Protein AF-A0A0F8ZLT3-F1 (afdb_monomer)

Radius of gyration: 21.19 Å; Cα contacts (8 Å, |Δi|>4): 167; chains: 1; bounding box: 50×31×65 Å

pLDDT: mean 83.85, std 11.43, range [49.56, 96.94]

Foldseek 3Di:
DDDPDPQWFFAACPDPPRDGDIDGQCPPVVQQDPVRDHQQAAGAWAWDPDADPVPRFTWTGHHHNVDDQGDNPGIDTDHPPDDDSRYDYDDDDDDPDPVVVVCVVVVVVVVVVVVVD

Secondary structure (DSSP, 8-state):
---S-TTEEEEEEEETTTEEEEEETT--TT---TTS----SSS-EEEEEEE-TTT-PEEEES--TT-S---TT--EEE-TT---TTEE---------HHHHHHHHHHHHHHHHHHT-

Structure (mmCIF, N/CA/C/O backbone):
data_AF-A0A0F8ZLT3-F1
#
_entry.id   AF-A0A0F8ZLT3-F1
#
loop_
_atom_site.group_PDB
_atom_site.id
_atom_site.type_symbol
_atom_site.label_atom_id
_atom_site.label_alt_id
_atom_site.label_comp_id
_atom_site.label_asym_id
_atom_site.label_entity_id
_atom_site.label_seq_id
_atom_site.pdbx_PDB_ins_code
_atom_site.Cartn_x
_atom_site.Cartn_y
_atom_site.Cartn_z
_atom_site.occupancy
_atom_site.B_iso_or_equiv
_atom_site.auth_seq_id
_atom_site.auth_comp_id
_atom_site.auth_asym_id
_atom_site.auth_atom_id
_atom_site.pdbx_PDB_model_num
ATOM 1 N N . LYS A 1 1 ? 1.912 7.774 -23.210 1.00 49.84 1 LYS A N 1
ATOM 2 C CA . LYS A 1 1 ? 0.678 8.626 -23.175 1.00 49.84 1 LYS A CA 1
ATOM 3 C C . LYS A 1 1 ? 0.033 8.570 -21.781 1.00 49.84 1 LYS A C 1
ATOM 5 O O . LYS A 1 1 ? -0.376 7.482 -21.410 1.00 49.84 1 LYS A O 1
ATOM 10 N N . PRO A 1 2 ? -0.078 9.669 -21.008 1.00 49.56 2 PRO A N 1
ATOM 11 C CA . PRO A 1 2 ? -0.836 9.667 -19.752 1.00 49.56 2 PRO A CA 1
ATOM 12 C C . PRO A 1 2 ? -2.320 9.446 -20.055 1.00 49.56 2 PRO A C 1
ATOM 14 O O . PRO A 1 2 ? -2.890 10.154 -20.890 1.00 49.56 2 PRO A O 1
ATOM 17 N N . THR A 1 3 ? -2.942 8.454 -19.430 1.00 57.12 3 THR A N 1
ATOM 18 C CA . THR A 1 3 ? -4.393 8.273 -19.478 1.00 57.12 3 THR A CA 1
ATOM 19 C C . THR A 1 3 ? -5.012 9.088 -18.350 1.00 57.12 3 THR A C 1
ATOM 21 O O . THR A 1 3 ? -4.522 9.071 -17.229 1.00 57.12 3 THR A O 1
ATOM 24 N N . SER A 1 4 ? -6.107 9.799 -18.623 1.00 62.38 4 SER A N 1
ATOM 25 C CA . SER A 1 4 ? -6.945 10.383 -17.563 1.00 62.38 4 SER A CA 1
ATOM 26 C C . SER A 1 4 ? -7.736 9.319 -16.792 1.00 62.38 4 SER A C 1
ATOM 28 O O . SER A 1 4 ? -8.475 9.650 -15.871 1.00 62.38 4 SER A O 1
ATOM 30 N N . ASP A 1 5 ? -7.636 8.060 -17.218 1.00 68.31 5 ASP A N 1
ATOM 31 C CA . ASP A 1 5 ? -8.253 6.915 -16.569 1.00 68.31 5 ASP A CA 1
ATOM 32 C C . ASP A 1 5 ? -7.369 6.463 -15.391 1.00 68.31 5 ASP A C 1
ATOM 34 O O . ASP A 1 5 ? -6.224 6.055 -15.627 1.00 68.31 5 ASP A O 1
ATOM 38 N N . PRO A 1 6 ? -7.871 6.551 -14.143 1.00 67.69 6 PRO A N 1
ATOM 39 C CA . PRO A 1 6 ? -7.118 6.202 -12.941 1.00 67.69 6 PRO A CA 1
ATOM 40 C C . PRO A 1 6 ? -6.871 4.695 -12.797 1.00 67.69 6 PRO A C 1
ATOM 42 O O . PRO A 1 6 ? -6.135 4.290 -11.903 1.00 67.69 6 PRO A O 1
ATOM 45 N N . ASN A 1 7 ? -7.469 3.860 -13.652 1.00 77.12 7 ASN A N 1
ATOM 46 C CA . ASN A 1 7 ? -7.314 2.408 -13.585 1.00 77.12 7 ASN A CA 1
ATOM 47 C C . ASN A 1 7 ? -6.069 1.896 -14.312 1.00 77.12 7 ASN A C 1
ATOM 49 O O . ASN A 1 7 ? -5.916 0.687 -14.437 1.00 77.12 7 ASN A O 1
ATOM 53 N N . TYR A 1 8 ? -5.193 2.771 -14.810 1.00 77.50 8 TYR A N 1
ATOM 54 C CA . TYR A 1 8 ? -3.969 2.359 -15.490 1.00 77.50 8 TYR A CA 1
ATOM 55 C C . TYR A 1 8 ? -2.721 2.703 -14.684 1.00 77.50 8 TYR A C 1
ATOM 57 O O . TYR A 1 8 ? -2.583 3.812 -14.170 1.00 77.50 8 TYR A O 1
ATOM 65 N N . VAL A 1 9 ? -1.778 1.763 -14.643 1.00 76.69 9 VAL A N 1
ATOM 66 C CA . VAL A 1 9 ? -0.451 1.940 -14.041 1.00 76.69 9 VAL A CA 1
ATOM 67 C C . VAL A 1 9 ? 0.622 1.521 -15.045 1.00 76.69 9 VAL A C 1
ATOM 69 O O . VAL A 1 9 ? 0.385 0.703 -15.933 1.00 76.69 9 VAL A O 1
ATOM 72 N N . CYS A 1 10 ? 1.805 2.118 -14.936 1.00 77.94 10 CYS A N 1
ATOM 73 C CA . CYS A 1 10 ? 2.962 1.757 -15.748 1.00 77.94 10 CYS A CA 1
ATOM 74 C C . CYS A 1 10 ? 3.506 0.380 -15.331 1.00 77.94 10 CYS A C 1
ATOM 76 O O . CYS A 1 10 ? 3.695 0.142 -14.144 1.00 77.94 10 CYS A O 1
ATOM 78 N N . ALA A 1 11 ? 3.791 -0.505 -16.287 1.00 74.38 11 ALA A N 1
ATOM 79 C CA . ALA A 1 11 ? 4.174 -1.892 -15.997 1.00 74.38 11 ALA A CA 1
ATOM 80 C C . ALA A 1 11 ? 5.372 -2.426 -16.792 1.00 74.38 11 ALA A C 1
ATOM 82 O O . ALA A 1 11 ? 5.843 -3.530 -16.522 1.00 74.38 11 ALA A O 1
ATOM 83 N N . ASN A 1 12 ? 5.907 -1.667 -17.755 1.00 69.06 12 ASN A N 1
ATOM 84 C CA . ASN A 1 12 ? 7.117 -2.075 -18.467 1.00 69.06 12 ASN A CA 1
ATOM 85 C C . ASN A 1 12 ? 7.886 -0.886 -19.058 1.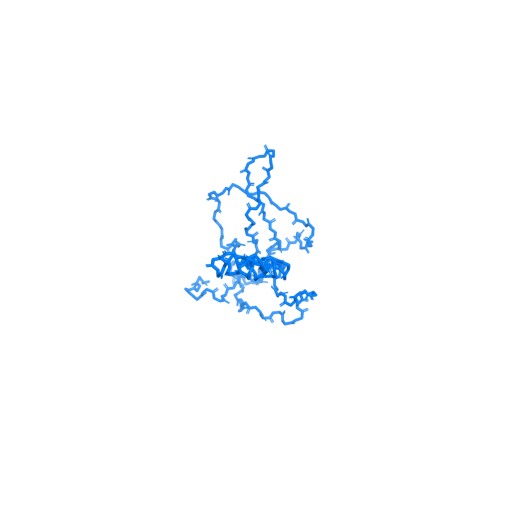00 69.06 12 ASN A C 1
ATOM 87 O O . ASN A 1 12 ? 7.295 0.097 -19.499 1.00 69.06 12 ASN A O 1
ATOM 91 N N . ARG A 1 13 ? 9.218 -1.000 -19.116 1.00 62.72 13 ARG A N 1
ATOM 92 C CA . ARG A 1 13 ? 10.147 -0.058 -19.769 1.00 62.72 13 ARG A CA 1
ATOM 93 C C . ARG A 1 13 ? 10.380 -0.393 -21.259 1.00 62.72 13 ARG A C 1
ATOM 95 O O . ARG A 1 13 ? 11.367 0.045 -21.843 1.00 62.72 13 ARG A O 1
ATOM 102 N N . SER A 1 14 ? 9.530 -1.214 -21.873 1.00 57.19 14 SER A N 1
ATOM 103 C CA . SER A 1 14 ? 9.826 -1.915 -23.131 1.00 57.19 14 SER A CA 1
ATOM 104 C C . SER A 1 14 ? 9.585 -1.129 -24.426 1.00 57.19 14 SER A C 1
ATOM 106 O O . SER A 1 14 ? 10.115 -1.547 -25.456 1.00 57.19 14 SER A O 1
ATOM 108 N N . ALA A 1 15 ? 8.867 0.002 -24.436 1.00 54.19 15 ALA A N 1
ATOM 109 C CA . ALA A 1 15 ? 8.645 0.749 -25.678 1.00 54.19 15 ALA A CA 1
ATOM 110 C C . ALA A 1 15 ? 9.603 1.943 -25.821 1.00 54.19 15 ALA A C 1
ATOM 112 O O . ALA A 1 15 ? 9.544 2.939 -25.097 1.00 54.19 15 ALA A O 1
ATOM 113 N N . TRP A 1 16 ? 10.499 1.847 -26.803 1.00 50.22 16 TRP A N 1
ATOM 114 C CA . TRP A 1 16 ? 11.246 2.993 -27.313 1.00 50.22 16 TRP A CA 1
ATOM 115 C C . TRP A 1 16 ? 10.297 4.033 -27.951 1.00 50.22 16 TRP A C 1
ATOM 117 O O . TRP A 1 16 ? 9.378 3.633 -28.663 1.00 50.22 16 TRP A O 1
ATOM 127 N N . PRO A 1 17 ? 10.546 5.349 -27.799 1.00 56.81 17 PRO A N 1
ATOM 128 C CA . PRO A 1 17 ? 11.459 5.975 -26.862 1.00 56.81 17 PRO A CA 1
ATOM 129 C C . PRO A 1 17 ? 10.659 6.381 -25.611 1.00 56.81 17 PRO A C 1
ATOM 131 O O . PRO A 1 17 ? 10.059 7.452 -25.572 1.00 56.81 17 PRO A O 1
ATOM 134 N N . TRP A 1 18 ? 10.704 5.543 -24.573 1.00 61.72 18 TRP A N 1
ATOM 135 C CA . TRP A 1 18 ? 10.321 5.872 -23.189 1.00 61.72 18 TRP A CA 1
ATOM 136 C C . TRP A 1 18 ? 8.829 5.919 -22.851 1.00 61.72 18 TRP A C 1
ATOM 138 O O . TRP A 1 18 ? 8.495 6.436 -21.785 1.00 61.72 18 TRP A O 1
ATOM 148 N N . ASP A 1 19 ? 7.943 5.365 -23.678 1.00 62.16 19 ASP A N 1
ATOM 149 C CA . ASP A 1 19 ? 6.541 5.229 -23.274 1.00 62.16 19 ASP A CA 1
ATOM 150 C C . ASP A 1 19 ? 6.389 3.954 -22.425 1.00 62.16 19 ASP A C 1
ATOM 152 O O . ASP A 1 19 ? 6.553 2.851 -22.950 1.00 62.16 19 ASP A O 1
ATOM 156 N N . PRO A 1 20 ? 6.124 4.058 -21.109 1.00 67.25 20 PRO A N 1
ATOM 157 C CA . PRO A 1 20 ? 5.835 2.875 -20.322 1.00 67.25 20 PRO A CA 1
ATOM 158 C C . PRO A 1 20 ? 4.556 2.212 -20.831 1.00 67.25 20 PRO A C 1
ATOM 160 O O . PRO A 1 20 ? 3.577 2.891 -21.155 1.00 67.25 20 PRO A O 1
ATOM 163 N N . GLU A 1 21 ? 4.559 0.883 -20.881 1.00 77.12 21 GLU A N 1
ATOM 164 C CA . GLU A 1 21 ? 3.337 0.129 -21.143 1.00 77.12 21 GLU A CA 1
ATOM 165 C C . GLU A 1 21 ? 2.366 0.358 -19.983 1.00 77.12 21 GLU A C 1
ATOM 167 O O . GLU A 1 21 ? 2.739 0.198 -18.818 1.00 77.12 21 GLU A O 1
ATOM 172 N N . LEU A 1 22 ? 1.142 0.779 -20.301 1.00 79.69 22 LEU A N 1
ATOM 173 C CA . LEU A 1 22 ? 0.079 0.956 -19.321 1.00 79.69 22 LEU A CA 1
ATOM 174 C C . LEU A 1 22 ? -0.754 -0.317 -19.249 1.00 79.69 22 LEU A C 1
ATOM 176 O O . LEU A 1 22 ? -1.267 -0.784 -20.265 1.00 79.69 22 LEU A O 1
ATOM 180 N N . VAL A 1 23 ? -0.940 -0.827 -18.039 1.00 83.50 23 VAL A N 1
ATOM 181 C CA . VAL A 1 23 ? -1.803 -1.979 -17.759 1.00 83.50 23 VAL A CA 1
ATOM 182 C C . VAL A 1 23 ? -2.929 -1.561 -16.835 1.00 83.50 23 VAL A C 1
ATOM 184 O O . VAL A 1 23 ? -2.779 -0.622 -16.055 1.00 83.50 23 VAL A O 1
ATOM 187 N N . ASN A 1 24 ? -4.053 -2.268 -16.912 1.00 86.88 24 ASN A N 1
ATOM 188 C CA . ASN A 1 24 ? -5.148 -2.061 -15.977 1.00 86.88 24 ASN A CA 1
ATOM 189 C C . ASN A 1 24 ? -4.739 -2.554 -14.577 1.00 86.88 24 ASN A C 1
ATOM 191 O O . ASN A 1 24 ? -4.058 -3.579 -14.462 1.00 86.88 24 ASN A O 1
ATOM 195 N N . VAL A 1 25 ? -5.167 -1.871 -13.521 1.00 83.62 25 VAL A N 1
ATOM 196 C CA . VAL A 1 25 ? -5.049 -2.373 -12.147 1.00 83.62 25 VAL A CA 1
ATOM 197 C C . VAL A 1 25 ? -5.726 -3.747 -12.059 1.00 83.62 25 VAL A C 1
ATOM 199 O O . VAL A 1 25 ? -6.839 -3.948 -12.541 1.00 83.62 25 VAL A O 1
ATOM 202 N N . GLY A 1 26 ? -5.042 -4.723 -11.470 1.00 83.69 26 GLY A N 1
ATOM 203 C CA . GLY A 1 26 ? -5.491 -6.111 -11.376 1.00 83.69 26 GLY A CA 1
ATOM 204 C C . GLY A 1 26 ? -5.198 -6.966 -12.612 1.00 83.69 26 GLY A C 1
ATOM 205 O O . GLY A 1 26 ? -5.635 -8.117 -12.661 1.00 83.69 26 GLY A O 1
ATOM 206 N N . SER A 1 27 ? -4.450 -6.459 -13.603 1.00 86.88 27 SER A N 1
ATOM 207 C CA . SER A 1 27 ? -4.070 -7.250 -14.791 1.00 86.88 27 SER A CA 1
ATOM 208 C C . SER A 1 27 ? -3.252 -8.495 -14.431 1.00 86.88 27 SER A C 1
ATOM 210 O O . SER A 1 27 ? -3.341 -9.518 -15.114 1.00 86.88 27 SER A O 1
ATOM 212 N N . TYR A 1 28 ? -2.493 -8.453 -13.333 1.00 86.19 28 TYR A N 1
ATOM 213 C CA . TYR A 1 28 ? -1.724 -9.591 -12.837 1.00 86.19 28 TYR A CA 1
ATOM 214 C C . TYR A 1 28 ? -2.556 -10.428 -11.867 1.00 86.19 28 TYR A C 1
ATOM 216 O O . TYR A 1 28 ? -2.317 -10.456 -10.669 1.00 86.19 28 TYR A O 1
ATOM 224 N N . THR A 1 29 ? -3.529 -11.173 -12.381 1.00 88.31 29 THR A N 1
ATOM 225 C CA . THR A 1 29 ? -4.439 -11.998 -11.557 1.00 88.31 29 THR A CA 1
ATOM 226 C C . THR A 1 29 ? -3.741 -13.081 -10.716 1.00 88.31 29 THR A C 1
ATOM 228 O O . THR A 1 29 ? -4.308 -13.564 -9.740 1.00 88.31 29 THR A O 1
ATOM 231 N N . GLY A 1 30 ? -2.498 -13.445 -11.047 1.00 87.75 30 GLY A N 1
ATOM 232 C CA . GLY A 1 30 ? -1.654 -14.333 -10.237 1.00 87.75 30 GLY A CA 1
ATOM 233 C C . GLY A 1 30 ? -0.883 -13.643 -9.102 1.00 87.75 30 GLY A C 1
ATOM 234 O O . GLY A 1 30 ? -0.177 -14.328 -8.370 1.00 87.75 30 GLY A O 1
ATOM 235 N N . SER A 1 31 ? -0.984 -12.315 -8.954 1.00 87.44 31 SER A N 1
ATOM 236 C CA . SER A 1 31 ? -0.229 -11.516 -7.971 1.00 87.44 31 SER A CA 1
ATOM 237 C C . SER A 1 31 ? -0.936 -11.356 -6.620 1.00 87.44 31 SER A C 1
ATOM 239 O O . SER A 1 31 ? -0.457 -10.611 -5.764 1.00 87.44 31 SER A O 1
ATOM 241 N N . ALA A 1 32 ? -2.070 -12.035 -6.416 1.00 90.25 32 ALA 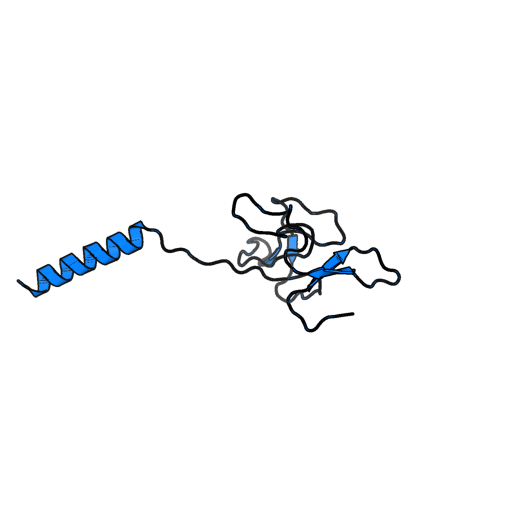A N 1
ATOM 242 C CA . ALA A 1 32 ? -2.838 -11.940 -5.181 1.00 90.25 32 ALA A CA 1
ATOM 243 C C . ALA A 1 32 ? -1.991 -12.335 -3.963 1.00 90.25 32 ALA A C 1
ATOM 245 O O . ALA A 1 32 ? -1.452 -13.441 -3.885 1.00 90.25 32 ALA A O 1
ATOM 246 N N . SER A 1 33 ? -1.931 -11.450 -2.973 1.00 87.81 33 SER A N 1
ATOM 247 C CA . SER A 1 33 ? -1.396 -11.779 -1.657 1.00 87.81 33 SER A CA 1
ATOM 248 C C . SER A 1 33 ? -2.318 -12.776 -0.932 1.00 87.81 33 SER A C 1
ATOM 250 O O . SER A 1 33 ? -3.490 -12.923 -1.300 1.00 87.81 33 SER A O 1
ATOM 252 N N . PRO A 1 34 ? -1.864 -13.402 0.169 1.00 91.75 34 PRO A N 1
ATOM 253 C CA . PRO A 1 34 ? -2.730 -14.205 1.039 1.00 91.75 34 PRO A CA 1
ATOM 254 C C . PRO A 1 34 ? -3.971 -13.460 1.566 1.00 91.75 34 PRO A C 1
ATOM 256 O O . PRO A 1 34 ? -4.920 -14.097 2.016 1.00 91.75 34 PRO A O 1
ATOM 259 N N . TYR A 1 35 ? -3.974 -12.124 1.503 1.00 89.62 35 TYR A N 1
ATOM 260 C CA . TYR A 1 35 ? -5.081 -11.261 1.914 1.00 89.62 35 TYR A CA 1
ATOM 261 C C . TYR A 1 35 ? -5.949 -10.781 0.737 1.00 89.62 35 TYR A C 1
ATOM 263 O O . TYR A 1 35 ? -6.821 -9.937 0.922 1.00 89.62 35 TYR A O 1
ATOM 271 N N . GLY A 1 36 ? -5.724 -11.300 -0.476 1.00 89.31 36 GLY A N 1
ATOM 272 C CA . GLY A 1 36 ? -6.530 -10.993 -1.662 1.00 89.31 36 GLY A CA 1
ATOM 273 C C . GLY A 1 36 ? -6.224 -9.643 -2.316 1.00 89.31 36 GLY A C 1
ATOM 274 O O . GLY A 1 36 ? -7.001 -9.169 -3.140 1.00 89.31 36 GLY A O 1
ATOM 275 N N . THR A 1 37 ? -5.109 -9.008 -1.959 1.00 89.19 37 THR A N 1
ATOM 276 C CA . THR A 1 37 ? -4.654 -7.757 -2.579 1.00 89.19 37 THR A CA 1
ATOM 277 C C . THR A 1 37 ? -3.731 -8.041 -3.759 1.00 89.19 37 THR A C 1
ATOM 279 O O . THR A 1 37 ? -2.814 -8.849 -3.649 1.00 89.19 37 THR A O 1
ATOM 282 N N . PHE A 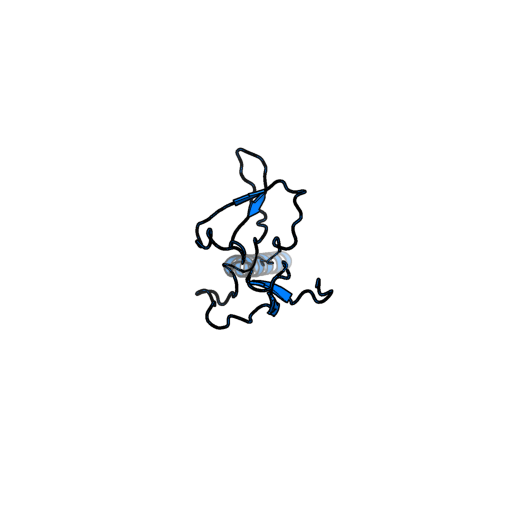1 38 ? -3.955 -7.353 -4.875 1.00 89.12 38 PHE A N 1
ATOM 283 C CA . PHE A 1 38 ? -3.174 -7.497 -6.107 1.00 89.12 38 PHE A CA 1
ATOM 284 C C . PHE A 1 38 ? -2.164 -6.370 -6.251 1.00 89.12 38 PHE A C 1
ATOM 286 O O . PHE A 1 38 ? -2.342 -5.303 -5.657 1.00 89.12 38 PHE A O 1
ATOM 293 N N . ASP A 1 39 ? -1.150 -6.602 -7.079 1.00 87.25 39 ASP A N 1
ATOM 294 C CA . ASP A 1 39 ? -0.235 -5.572 -7.576 1.00 87.25 39 ASP A CA 1
ATOM 295 C C . ASP A 1 39 ? 0.489 -4.810 -6.464 1.00 87.25 39 ASP A C 1
ATOM 297 O O . ASP A 1 39 ? 0.767 -3.622 -6.572 1.00 87.25 39 ASP A O 1
ATOM 301 N N . GLN A 1 40 ? 0.782 -5.498 -5.359 1.00 88.75 40 GLN A N 1
ATOM 302 C CA . GLN A 1 40 ? 1.532 -4.912 -4.245 1.00 88.75 40 GLN A CA 1
ATOM 303 C C . GLN A 1 40 ? 3.012 -4.698 -4.580 1.00 88.75 40 GLN A C 1
ATOM 305 O O . GLN A 1 40 ? 3.751 -4.190 -3.739 1.00 88.75 40 GLN A O 1
ATOM 310 N N . ASN A 1 41 ? 3.454 -5.153 -5.756 1.00 87.81 41 ASN A N 1
ATOM 311 C CA . ASN A 1 41 ? 4.854 -5.235 -6.108 1.00 87.81 41 ASN A CA 1
ATOM 312 C C . ASN A 1 41 ? 5.099 -5.015 -7.611 1.00 87.81 41 ASN A C 1
ATOM 314 O O . ASN A 1 41 ? 4.439 -5.653 -8.431 1.00 87.81 41 ASN A O 1
ATOM 318 N N . GLY A 1 42 ? 6.059 -4.161 -7.965 1.00 83.25 42 GLY A N 1
ATOM 319 C CA . GLY A 1 42 ? 6.612 -4.021 -9.315 1.00 83.25 42 GLY A CA 1
ATOM 320 C C . GLY A 1 42 ? 5.826 -3.156 -10.309 1.00 83.25 42 GLY A C 1
ATOM 321 O O . GLY A 1 42 ? 6.227 -3.083 -11.466 1.00 83.25 42 GLY A O 1
ATOM 322 N N . LEU A 1 43 ? 4.735 -2.486 -9.915 1.00 83.38 43 LEU A N 1
ATOM 323 C CA . LEU A 1 43 ? 4.030 -1.531 -10.796 1.00 83.38 43 LEU A CA 1
ATOM 324 C C . LEU A 1 43 ? 4.387 -0.081 -10.471 1.00 83.38 43 LEU A C 1
ATOM 326 O O . LEU A 1 43 ? 4.806 0.684 -11.342 1.00 83.38 43 LEU A O 1
ATOM 330 N N . GLY A 1 44 ? 4.279 0.291 -9.201 1.00 87.38 44 GLY A N 1
ATOM 331 C CA . GLY A 1 44 ? 4.582 1.631 -8.733 1.00 87.38 44 GLY A CA 1
ATOM 332 C C . GLY A 1 44 ? 4.730 1.685 -7.220 1.00 87.38 44 GLY A C 1
ATOM 333 O O . GLY A 1 44 ? 4.167 0.876 -6.484 1.00 87.38 44 GLY A O 1
ATOM 334 N N . TRP A 1 45 ? 5.476 2.685 -6.771 1.00 89.62 45 TRP A N 1
ATOM 335 C CA . TRP A 1 45 ? 5.677 2.968 -5.363 1.00 89.62 45 TRP A CA 1
ATOM 336 C C . TRP A 1 45 ? 4.375 3.419 -4.717 1.00 89.62 45 TRP A C 1
ATOM 338 O O . TRP A 1 45 ? 3.774 4.409 -5.126 1.00 89.62 45 TRP A O 1
ATOM 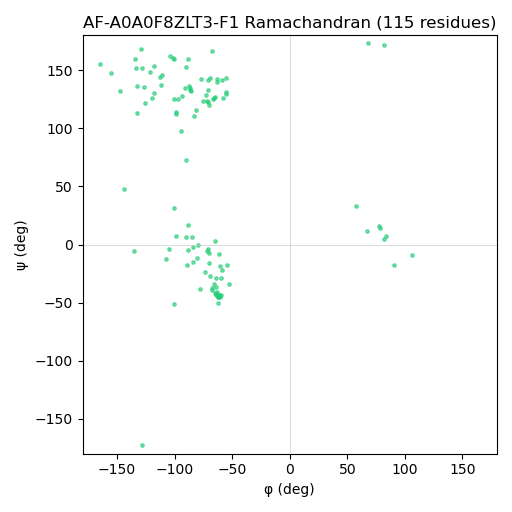348 N N . GLU A 1 46 ? 3.969 2.739 -3.656 1.00 91.06 46 GLU A N 1
ATOM 349 C CA . GLU A 1 46 ? 2.796 3.095 -2.871 1.00 91.06 46 GLU A CA 1
ATOM 350 C C . GLU A 1 46 ? 3.211 3.903 -1.645 1.00 91.06 46 GLU A C 1
ATOM 352 O O . GLU A 1 46 ? 4.051 3.475 -0.842 1.00 91.06 46 GLU A O 1
ATOM 357 N N . ARG A 1 47 ? 2.606 5.085 -1.502 1.00 91.69 47 ARG A N 1
ATOM 358 C CA . ARG A 1 47 ? 2.829 5.968 -0.358 1.00 91.69 47 ARG A CA 1
ATOM 359 C C . ARG A 1 47 ? 2.169 5.393 0.893 1.00 91.69 47 ARG A C 1
ATOM 361 O O . ARG A 1 47 ? 0.960 5.177 0.919 1.00 91.69 47 ARG A O 1
ATOM 368 N N . SER A 1 48 ? 2.963 5.194 1.942 1.00 90.88 48 SER A N 1
ATOM 369 C CA . SER A 1 48 ? 2.470 4.845 3.273 1.00 90.88 48 SER A CA 1
ATOM 370 C C . SER A 1 48 ? 2.201 6.103 4.103 1.00 90.88 48 SER A C 1
ATOM 372 O O . SER A 1 48 ? 2.855 7.131 3.925 1.00 90.88 48 SER A O 1
ATOM 374 N N . GLU A 1 49 ? 1.275 6.008 5.058 1.00 90.19 49 GLU A N 1
ATOM 375 C CA . GLU A 1 49 ? 1.097 7.028 6.102 1.00 90.19 49 GLU A CA 1
ATOM 376 C C . GLU A 1 49 ? 2.257 7.037 7.112 1.00 90.19 49 GLU A C 1
ATOM 378 O O . GLU A 1 49 ? 2.443 8.003 7.850 1.00 90.19 49 GLU A O 1
ATOM 383 N N . ALA A 1 50 ? 3.066 5.974 7.139 1.00 90.56 50 ALA A N 1
ATOM 384 C CA . ALA A 1 50 ? 4.232 5.898 7.997 1.00 90.56 50 ALA A CA 1
ATOM 385 C C . ALA A 1 50 ? 5.350 6.838 7.511 1.00 90.56 50 ALA A C 1
ATOM 387 O O . ALA A 1 50 ? 5.648 6.944 6.316 1.00 90.56 50 ALA A O 1
ATOM 388 N N . VAL A 1 51 ? 6.029 7.462 8.472 1.00 93.94 51 VAL A N 1
ATOM 389 C CA . VAL A 1 51 ? 7.189 8.325 8.234 1.00 93.94 51 VAL A CA 1
ATOM 390 C C . VAL A 1 51 ? 8.456 7.698 8.801 1.00 93.94 51 VAL A C 1
ATOM 392 O O . VAL A 1 51 ? 8.441 7.036 9.840 1.00 93.94 51 VAL A O 1
ATOM 395 N N . ASP A 1 52 ? 9.570 7.903 8.110 1.00 94.25 52 ASP A N 1
ATOM 396 C CA . ASP A 1 52 ? 10.886 7.586 8.639 1.00 94.25 52 ASP A CA 1
ATOM 397 C C . ASP A 1 52 ? 11.239 8.572 9.759 1.00 94.25 52 ASP A C 1
ATOM 399 O O . ASP A 1 52 ? 11.295 9.780 9.541 1.00 94.25 52 ASP A O 1
ATOM 403 N N . LEU A 1 53 ? 11.480 8.061 10.967 1.00 92.38 53 LEU A N 1
ATOM 404 C CA . LEU A 1 53 ? 11.670 8.899 12.156 1.00 92.38 53 LEU A CA 1
ATOM 405 C C . LEU A 1 53 ? 12.976 9.702 12.126 1.00 92.38 53 LEU A C 1
ATOM 407 O O . LEU A 1 53 ? 13.052 10.755 12.753 1.00 92.38 53 LEU A O 1
ATOM 411 N N . ALA A 1 54 ? 13.999 9.217 11.418 1.00 93.31 54 ALA A N 1
ATOM 412 C CA . ALA A 1 54 ? 15.290 9.893 11.341 1.00 93.31 54 ALA A CA 1
ATOM 413 C C . ALA A 1 54 ? 15.259 11.084 10.374 1.00 93.31 54 ALA A C 1
ATOM 415 O O . ALA A 1 54 ? 15.871 12.116 10.640 1.00 93.31 54 ALA A O 1
ATOM 416 N N . SER A 1 55 ? 14.554 10.944 9.249 1.00 93.38 55 SER A N 1
ATOM 417 C CA . SER A 1 55 ? 14.520 11.955 8.187 1.00 93.38 55 SER A CA 1
ATOM 418 C C . SER A 1 55 ? 13.207 12.735 8.081 1.00 93.38 55 SER A C 1
ATOM 420 O O . SER A 1 55 ? 13.164 13.736 7.367 1.00 93.38 55 SER A O 1
ATOM 422 N N . GLY A 1 56 ? 12.135 12.293 8.746 1.00 91.88 56 GLY A N 1
ATOM 423 C CA . GLY A 1 56 ? 10.787 12.867 8.634 1.00 91.88 56 GLY A CA 1
ATOM 424 C C . GLY A 1 56 ? 10.133 12.662 7.261 1.00 91.88 56 GLY A C 1
ATOM 425 O O . GLY A 1 56 ? 9.129 13.299 6.946 1.00 91.88 56 GLY A O 1
ATOM 426 N N . LYS A 1 57 ? 10.720 11.814 6.415 1.00 95.06 57 LYS A N 1
ATOM 427 C CA . LYS A 1 57 ? 10.273 11.552 5.044 1.00 95.06 57 LYS A CA 1
ATOM 428 C C . LYS A 1 57 ? 9.245 10.425 5.003 1.00 95.06 57 LYS A C 1
ATOM 430 O O . LYS A 1 57 ? 9.171 9.605 5.914 1.00 95.06 57 LYS A O 1
ATOM 435 N N . GLN A 1 58 ? 8.462 10.369 3.932 1.00 94.31 58 GLN A N 1
ATOM 436 C CA . GLN A 1 58 ? 7.452 9.327 3.757 1.00 94.31 58 GLN A CA 1
ATOM 437 C C . GLN A 1 58 ? 8.089 8.009 3.339 1.00 94.31 58 GLN A C 1
ATOM 439 O O . GLN A 1 58 ? 9.028 7.984 2.539 1.00 94.31 58 GLN A O 1
ATOM 444 N N . ILE A 1 59 ? 7.544 6.917 3.868 1.00 94.12 59 ILE A N 1
ATOM 445 C CA . ILE A 1 59 ? 7.949 5.565 3.499 1.00 94.12 59 ILE A CA 1
ATOM 446 C C . ILE A 1 59 ? 7.169 5.131 2.257 1.00 94.12 59 ILE A C 1
ATOM 448 O O . ILE A 1 59 ? 5.943 5.239 2.209 1.00 94.12 59 ILE A O 1
ATOM 452 N N . MET A 1 60 ? 7.893 4.592 1.280 1.00 92.44 60 MET A N 1
ATOM 453 C CA . MET A 1 60 ? 7.352 4.029 0.046 1.00 92.44 60 MET A CA 1
ATOM 454 C C . MET A 1 60 ? 7.538 2.513 0.023 1.00 92.44 60 MET A C 1
ATOM 456 O O . MET A 1 60 ? 8.525 1.988 0.551 1.00 92.44 60 MET A O 1
ATOM 460 N N . ARG A 1 61 ? 6.578 1.804 -0.577 1.00 92.62 61 ARG A N 1
ATOM 461 C CA . ARG A 1 61 ? 6.554 0.334 -0.657 1.00 92.62 61 ARG A CA 1
ATOM 462 C C . ARG A 1 61 ? 6.200 -0.138 -2.063 1.00 92.62 61 ARG A C 1
ATOM 464 O O . ARG A 1 61 ? 5.616 0.617 -2.828 1.00 92.62 61 ARG A O 1
ATOM 471 N N . GLY A 1 62 ? 6.540 -1.385 -2.369 1.00 89.94 62 GLY A N 1
ATOM 472 C CA . GLY A 1 62 ? 6.071 -2.087 -3.564 1.00 89.94 62 GLY A CA 1
ATOM 473 C C . GLY A 1 62 ? 6.948 -1.958 -4.807 1.00 89.94 62 GLY A C 1
ATOM 474 O O . GLY A 1 62 ? 6.830 -2.796 -5.684 1.00 89.94 62 GLY A O 1
ATOM 475 N N . GLY A 1 63 ? 7.862 -0.993 -4.904 1.00 89.31 63 GLY A N 1
ATOM 476 C CA . GLY A 1 63 ? 8.715 -0.902 -6.094 1.00 89.31 63 GLY A CA 1
ATOM 477 C C . GLY A 1 63 ? 7.949 -0.508 -7.360 1.00 89.31 63 GLY A C 1
ATOM 478 O O . GLY A 1 63 ? 6.728 -0.382 -7.369 1.00 89.31 63 GLY A O 1
ATOM 479 N N . ASP A 1 64 ? 8.673 -0.277 -8.448 1.00 85.75 64 ASP A N 1
ATOM 480 C CA . ASP A 1 64 ? 8.095 0.165 -9.716 1.00 85.75 64 ASP A CA 1
ATOM 481 C C . ASP A 1 64 ? 8.551 -0.704 -10.894 1.00 85.75 64 ASP A C 1
ATOM 483 O O . ASP A 1 64 ? 9.495 -1.487 -10.795 1.00 85.75 64 ASP A O 1
ATOM 487 N N . TYR A 1 65 ? 7.895 -0.532 -12.041 1.00 81.25 65 TYR A N 1
ATOM 488 C CA . TYR A 1 65 ? 8.125 -1.320 -13.258 1.00 81.25 65 TYR A CA 1
ATOM 489 C C . TYR A 1 65 ? 9.535 -1.228 -13.867 1.00 81.25 65 TYR A C 1
ATOM 491 O O . TYR A 1 65 ? 9.842 -1.920 -14.843 1.00 81.25 65 TYR A O 1
ATOM 499 N N . ARG A 1 66 ? 10.398 -0.338 -13.368 1.00 80.56 66 ARG A N 1
ATOM 500 C CA . ARG A 1 66 ? 11.804 -0.226 -13.789 1.00 80.56 66 ARG A CA 1
ATOM 501 C C . ARG A 1 66 ? 12.675 -1.284 -13.105 1.00 80.56 66 ARG A C 1
ATOM 503 O O . ARG A 1 66 ? 13.799 -1.494 -13.563 1.00 80.56 66 ARG A O 1
ATOM 510 N N . GLY A 1 67 ? 12.129 -1.968 -12.096 1.00 73.56 67 GLY A N 1
ATOM 511 C CA . GLY A 1 67 ? 12.685 -3.137 -11.427 1.00 73.56 67 GLY A CA 1
ATOM 512 C C . GLY A 1 67 ? 13.730 -2.826 -10.359 1.00 73.56 67 GLY A C 1
ATOM 513 O O . GLY A 1 67 ? 14.227 -1.707 -10.226 1.00 73.56 67 GLY A O 1
ATOM 514 N N . GLY A 1 68 ? 14.103 -3.877 -9.625 1.00 65.94 68 GLY A N 1
ATOM 515 C CA . GLY A 1 68 ? 15.286 -3.908 -8.762 1.00 65.94 68 GLY A CA 1
ATOM 516 C C . GLY A 1 68 ? 15.008 -3.825 -7.264 1.00 65.94 68 GLY A C 1
ATOM 517 O O . GLY A 1 68 ? 15.942 -4.040 -6.497 1.00 65.94 68 GLY A O 1
ATOM 518 N N . LEU A 1 69 ? 13.770 -3.555 -6.836 1.00 67.62 69 LEU A N 1
ATOM 519 C CA . LEU A 1 69 ? 13.419 -3.329 -5.427 1.00 67.62 69 LEU A CA 1
ATOM 520 C C . LEU A 1 69 ? 12.032 -3.897 -5.088 1.00 67.62 69 LEU A C 1
ATOM 522 O O . LEU A 1 69 ? 11.206 -3.249 -4.449 1.00 67.62 69 LEU A O 1
ATOM 526 N N . ASP A 1 70 ? 11.812 -5.143 -5.501 1.00 69.38 70 ASP A N 1
ATOM 527 C CA . ASP A 1 70 ? 10.495 -5.785 -5.503 1.00 69.38 70 ASP A CA 1
ATOM 528 C C . ASP A 1 70 ? 10.320 -6.722 -4.286 1.00 69.38 70 ASP A C 1
ATOM 530 O O . ASP A 1 70 ? 9.718 -7.791 -4.351 1.00 69.38 70 ASP A O 1
ATOM 534 N N . GLY A 1 71 ? 10.950 -6.390 -3.159 1.00 80.75 71 GLY A N 1
ATOM 535 C CA . GLY A 1 71 ? 10.811 -7.148 -1.917 1.00 80.75 71 GLY A CA 1
ATOM 536 C C . GLY A 1 71 ? 9.609 -6.651 -1.125 1.00 80.75 71 GLY A C 1
ATOM 537 O O . GLY A 1 71 ? 9.464 -5.445 -0.909 1.00 80.75 71 GLY A O 1
ATOM 538 N N . ALA A 1 72 ? 8.788 -7.561 -0.595 1.00 85.12 72 ALA A N 1
ATOM 539 C CA . ALA A 1 72 ? 7.699 -7.182 0.306 1.00 85.12 72 ALA A CA 1
ATOM 540 C C . ALA A 1 72 ? 8.219 -6.444 1.550 1.00 85.12 72 ALA A C 1
ATOM 542 O O . ALA A 1 72 ? 7.478 -5.695 2.168 1.00 85.12 72 ALA A O 1
ATOM 543 N N . GLU A 1 73 ? 9.486 -6.597 1.914 1.00 88.50 73 GLU A N 1
ATOM 544 C CA . GLU A 1 73 ? 10.198 -5.944 3.011 1.00 88.50 73 GLU A CA 1
ATOM 545 C C . GLU A 1 73 ? 10.864 -4.615 2.626 1.00 88.50 73 GLU A C 1
ATOM 547 O O . GLU A 1 73 ? 11.187 -3.814 3.506 1.00 88.50 73 GLU A O 1
ATOM 552 N N . TYR A 1 74 ? 11.060 -4.357 1.330 1.00 91.00 74 TYR A N 1
ATOM 553 C CA . TYR A 1 74 ? 11.871 -3.238 0.872 1.00 91.00 74 TYR A CA 1
ATOM 554 C C . TYR A 1 74 ? 11.180 -1.885 1.078 1.00 91.00 74 TYR A C 1
ATOM 556 O O . TYR A 1 74 ? 10.041 -1.662 0.661 1.00 91.00 74 TYR A O 1
ATOM 564 N N . ARG A 1 75 ? 11.885 -0.944 1.702 1.00 91.75 75 ARG A N 1
ATOM 565 C CA . ARG A 1 75 ? 11.383 0.401 1.991 1.00 91.75 75 ARG A CA 1
ATOM 566 C C . ARG A 1 75 ? 12.261 1.424 1.295 1.00 91.75 75 ARG A C 1
ATOM 568 O O . ARG A 1 75 ? 13.463 1.442 1.546 1.00 91.75 75 ARG A O 1
ATOM 575 N N . ASP A 1 76 ? 11.640 2.298 0.512 1.00 91.81 76 ASP A N 1
ATOM 576 C CA . ASP A 1 76 ? 12.283 3.528 0.048 1.00 91.81 76 ASP A CA 1
ATOM 577 C C . ASP A 1 76 ? 11.755 4.730 0.842 1.00 91.81 76 ASP A C 1
ATOM 579 O O . ASP A 1 76 ? 10.728 4.649 1.528 1.00 91.81 76 ASP A O 1
ATOM 583 N N . ILE A 1 77 ? 12.482 5.840 0.791 1.00 92.94 77 ILE A N 1
ATOM 584 C CA . ILE A 1 77 ? 12.217 7.030 1.591 1.00 92.94 77 ILE A CA 1
ATOM 585 C C . ILE A 1 77 ? 12.270 8.267 0.696 1.00 92.94 77 ILE A C 1
ATOM 587 O O . ILE A 1 77 ? 13.340 8.693 0.253 1.00 92.94 77 ILE A O 1
ATOM 591 N N . TYR A 1 78 ? 11.122 8.923 0.519 1.00 92.25 78 TYR A N 1
ATOM 592 C CA . TYR A 1 78 ? 11.008 10.112 -0.323 1.00 92.25 78 TYR A CA 1
ATOM 593 C C . TYR A 1 78 ? 10.506 11.351 0.427 1.00 92.25 78 TYR A C 1
ATOM 595 O O . TYR A 1 78 ? 9.721 11.244 1.374 1.00 92.25 78 TYR A O 1
ATOM 603 N N . PRO A 1 79 ? 10.940 12.559 0.013 1.00 92.81 79 PRO A N 1
ATOM 604 C CA . PRO A 1 79 ? 10.331 13.798 0.480 1.00 92.81 79 PRO A CA 1
ATOM 605 C C . PRO A 1 79 ? 8.817 13.807 0.205 1.00 92.81 79 PRO A C 1
ATOM 607 O O . PRO A 1 79 ? 8.398 13.338 -0.853 1.00 92.81 79 PRO A O 1
ATOM 610 N N . PRO A 1 80 ? 7.995 14.378 1.100 1.00 88.81 80 PRO A N 1
ATOM 611 C CA . PRO A 1 80 ? 6.539 14.345 0.957 1.00 88.81 80 PRO A CA 1
ATOM 612 C C . PRO A 1 80 ? 6.031 15.103 -0.279 1.00 88.81 80 PRO A C 1
ATOM 614 O O . PRO A 1 80 ? 5.019 14.720 -0.856 1.00 88.81 80 PRO A O 1
ATOM 617 N N . GLN A 1 81 ? 6.753 16.137 -0.722 1.00 90.69 81 GLN A N 1
ATOM 618 C CA . GLN A 1 81 ? 6.445 16.893 -1.940 1.00 90.69 81 GLN A CA 1
ATOM 619 C C . GLN A 1 81 ? 6.890 16.211 -3.246 1.00 90.69 81 GLN A C 1
ATOM 621 O O . GLN A 1 81 ? 6.749 16.795 -4.317 1.00 90.69 81 GLN A O 1
ATOM 626 N N . LEU A 1 82 ? 7.506 15.026 -3.177 1.00 89.62 82 LEU A N 1
ATOM 627 C CA . LEU A 1 82 ? 7.956 14.324 -4.371 1.00 89.62 82 LEU A CA 1
ATOM 628 C C . LEU A 1 82 ? 6.764 13.699 -5.098 1.00 89.62 82 LEU A C 1
ATOM 630 O O . LEU A 1 82 ? 6.043 12.872 -4.535 1.00 89.62 82 LEU A O 1
ATOM 634 N N . GLU A 1 83 ? 6.609 14.060 -6.367 1.00 86.06 83 GLU A N 1
ATOM 635 C CA . GLU A 1 83 ? 5.593 13.520 -7.261 1.00 86.06 83 GLU A CA 1
ATOM 636 C C . GLU A 1 83 ? 6.265 12.977 -8.522 1.00 86.06 83 GLU A C 1
ATOM 638 O O . GLU A 1 83 ? 6.954 13.692 -9.250 1.00 86.06 83 GLU A O 1
ATOM 643 N N . TYR A 1 84 ? 6.058 11.690 -8.782 1.00 83.31 84 TYR A N 1
ATOM 644 C CA . TYR A 1 84 ? 6.463 11.030 -10.013 1.00 83.31 84 TYR A CA 1
ATO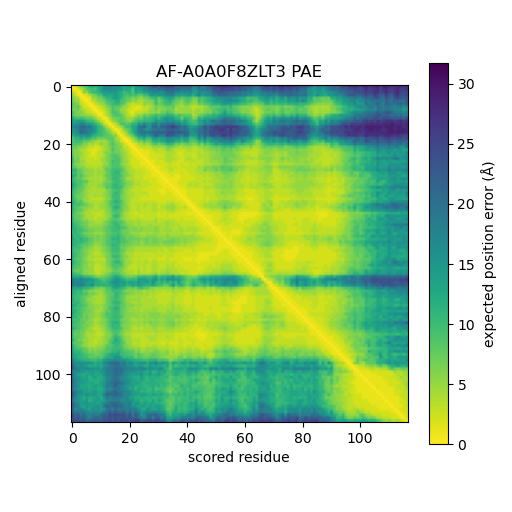M 645 C C . TYR A 1 84 ? 5.304 10.179 -10.514 1.00 83.31 84 TYR A C 1
ATOM 647 O O . TYR A 1 84 ? 4.556 9.630 -9.713 1.00 83.31 84 TYR A O 1
ATOM 655 N N . GLY A 1 85 ? 5.212 9.969 -11.829 1.00 79.56 85 GLY A N 1
ATOM 656 C CA . GLY A 1 85 ? 4.193 9.091 -12.429 1.00 79.56 85 GLY A CA 1
ATOM 657 C C . GLY A 1 85 ? 4.316 7.604 -12.062 1.00 79.56 85 GLY A C 1
ATOM 658 O O . GLY A 1 85 ? 3.565 6.790 -12.581 1.00 79.56 85 GLY A O 1
ATOM 659 N N . ILE A 1 86 ? 5.276 7.254 -11.202 1.00 82.25 86 ILE A N 1
ATOM 660 C CA . ILE A 1 86 ? 5.474 5.915 -10.630 1.00 82.25 86 ILE A CA 1
ATOM 661 C C . ILE A 1 86 ? 5.019 5.829 -9.173 1.00 82.25 86 ILE A C 1
ATOM 663 O O . ILE A 1 86 ? 5.137 4.766 -8.581 1.00 82.25 86 ILE A O 1
ATOM 667 N N . ILE A 1 87 ? 4.581 6.942 -8.576 1.00 86.69 87 ILE A N 1
ATOM 668 C CA . ILE A 1 87 ? 4.108 6.995 -7.194 1.00 86.69 87 ILE A CA 1
ATOM 669 C C . ILE A 1 87 ? 2.581 6.997 -7.220 1.00 86.69 87 ILE A C 1
ATOM 671 O O . ILE A 1 87 ? 1.963 7.842 -7.865 1.00 86.69 87 ILE A O 1
ATOM 675 N N . GLY A 1 88 ? 1.989 6.053 -6.499 1.00 86.75 88 GLY A N 1
ATOM 676 C CA . GLY A 1 88 ? 0.555 5.871 -6.353 1.00 86.75 88 GLY A CA 1
ATOM 677 C C . GLY A 1 88 ? 0.120 5.785 -4.892 1.00 86.75 88 GLY A C 1
ATOM 678 O O . GLY A 1 88 ? 0.893 6.004 -3.952 1.00 86.75 88 GLY A O 1
ATOM 679 N N . ILE A 1 89 ? -1.161 5.471 -4.708 1.00 88.12 89 ILE A N 1
ATOM 680 C CA . ILE A 1 89 ? 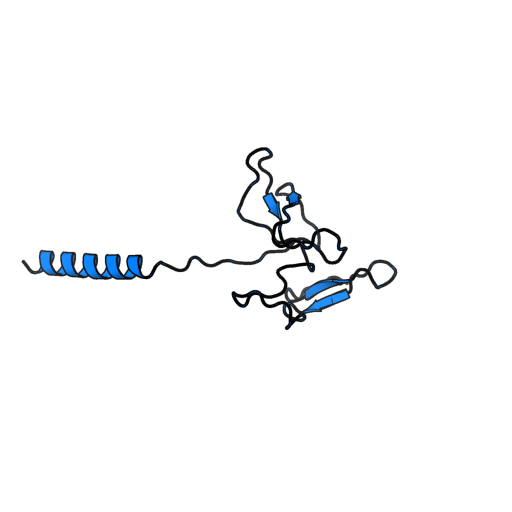-1.805 5.341 -3.401 1.00 88.12 89 ILE A CA 1
ATOM 681 C C . ILE A 1 89 ? -2.615 4.048 -3.391 1.00 88.12 89 ILE A C 1
ATOM 683 O O . ILE A 1 89 ? -3.370 3.776 -4.324 1.00 88.12 89 ILE A O 1
ATOM 687 N N . ARG A 1 90 ? -2.513 3.304 -2.289 1.00 88.19 90 ARG A N 1
ATOM 688 C CA . ARG A 1 90 ? -3.423 2.214 -1.943 1.00 88.19 90 ARG A CA 1
ATOM 689 C C . ARG A 1 90 ? -4.130 2.563 -0.644 1.00 88.19 90 ARG A C 1
ATOM 691 O O . ARG A 1 90 ? -3.488 2.937 0.333 1.00 88.19 90 ARG A O 1
ATOM 698 N N . LEU A 1 91 ? -5.452 2.439 -0.638 1.00 89.81 91 LEU A N 1
ATOM 699 C CA . LEU A 1 91 ? -6.260 2.735 0.539 1.00 89.81 91 LEU A CA 1
ATOM 700 C C . LEU A 1 91 ? -6.358 1.503 1.441 1.00 89.81 91 LEU A C 1
ATOM 702 O O . LEU A 1 91 ? -6.638 0.399 0.974 1.00 89.81 91 LEU A O 1
ATOM 706 N N . GLY A 1 92 ? -6.142 1.716 2.736 1.00 88.31 92 GLY A N 1
ATOM 707 C CA . GLY A 1 92 ? -6.512 0.783 3.794 1.00 88.31 92 GLY A CA 1
ATOM 708 C C . GLY A 1 92 ? -7.812 1.225 4.462 1.00 88.31 92 GLY A C 1
ATOM 709 O O . GLY A 1 92 ? -8.193 2.391 4.381 1.00 88.31 92 GLY A O 1
ATOM 710 N N . ALA A 1 93 ? -8.490 0.295 5.129 1.00 87.44 93 ALA A N 1
ATOM 711 C CA . ALA A 1 93 ? -9.636 0.603 5.973 1.00 87.44 93 ALA A CA 1
ATOM 712 C C . ALA A 1 93 ? -9.406 0.020 7.365 1.00 87.44 93 ALA A C 1
ATOM 714 O O . ALA A 1 93 ? -8.989 -1.132 7.504 1.00 87.44 93 ALA A O 1
ATOM 715 N N . GLU A 1 94 ? -9.704 0.811 8.391 1.00 86.50 94 GLU A N 1
ATOM 716 C CA . GLU A 1 94 ? -9.773 0.308 9.754 1.00 86.50 94 GLU A CA 1
ATOM 717 C C . GLU A 1 94 ? -11.017 -0.572 9.890 1.00 86.50 94 GLU A C 1
ATOM 719 O O . GLU A 1 94 ? -12.142 -0.141 9.627 1.00 86.50 94 GLU A O 1
ATOM 724 N N . ILE A 1 95 ? -10.814 -1.825 10.289 1.00 84.06 95 ILE A N 1
ATOM 725 C CA . ILE A 1 95 ? -11.902 -2.752 10.585 1.00 84.06 95 ILE A CA 1
ATOM 726 C C . ILE A 1 95 ? -12.081 -2.739 12.105 1.00 84.06 95 ILE A C 1
ATOM 728 O O . ILE A 1 95 ? -11.168 -3.182 12.806 1.00 84.06 95 ILE A O 1
ATOM 732 N N . PRO A 1 96 ? -13.216 -2.243 12.640 1.00 83.06 96 PRO A N 1
ATOM 733 C CA . PRO A 1 96 ? -13.456 -2.256 14.074 1.00 83.06 96 PRO A CA 1
ATOM 734 C C . PRO A 1 96 ? -13.331 -3.675 14.611 1.00 83.06 96 PRO A C 1
ATOM 736 O O . PRO A 1 96 ? -13.953 -4.603 14.085 1.00 83.06 96 PRO A O 1
ATOM 739 N N . GLU A 1 97 ? -12.544 -3.847 15.669 1.00 85.50 97 GLU A N 1
ATOM 740 C CA . GLU A 1 97 ? -12.408 -5.159 16.281 1.00 85.50 97 GLU A CA 1
ATOM 741 C C . GLU A 1 97 ? -13.783 -5.672 16.742 1.00 85.50 97 GLU A C 1
ATOM 743 O O . GLU A 1 97 ? -14.581 -4.899 17.293 1.00 85.50 97 GLU A O 1
ATOM 748 N N . PRO A 1 98 ? -14.076 -6.978 16.589 1.00 81.44 98 PRO A N 1
ATOM 749 C CA . PRO A 1 98 ? -15.352 -7.549 17.017 1.00 81.44 98 PRO A CA 1
ATOM 750 C C . PRO A 1 98 ? -15.681 -7.236 18.485 1.00 81.44 98 PRO A C 1
ATOM 752 O O . PRO A 1 98 ? -16.837 -6.997 18.838 1.00 81.44 98 PRO A O 1
ATOM 755 N N . ALA A 1 99 ? -14.653 -7.173 19.337 1.00 87.69 99 ALA A N 1
ATOM 756 C CA . ALA A 1 99 ? -14.781 -6.856 20.753 1.00 87.69 99 ALA A CA 1
ATOM 757 C C . ALA A 1 99 ? -15.270 -5.423 21.009 1.00 87.69 99 ALA A C 1
ATOM 759 O O . ALA A 1 99 ? -16.036 -5.214 21.947 1.00 87.69 99 ALA A O 1
ATOM 760 N N . THR A 1 100 ? -14.907 -4.448 20.171 1.00 88.62 100 THR A N 1
ATOM 761 C CA . THR A 1 100 ? -15.336 -3.047 20.313 1.00 88.62 100 THR A CA 1
ATOM 762 C C . THR A 1 100 ? -16.845 -2.919 20.136 1.00 88.62 100 THR A C 1
ATOM 764 O O . THR A 1 100 ? -17.513 -2.252 20.928 1.00 88.62 100 THR A O 1
ATOM 767 N N . LEU A 1 101 ? -17.413 -3.626 19.155 1.00 88.56 101 LEU A N 1
ATOM 768 C CA . LEU A 1 101 ? -18.862 -3.670 18.946 1.00 88.56 101 LEU A CA 1
ATOM 769 C C . LEU A 1 101 ? -19.576 -4.399 20.090 1.00 88.56 101 LEU A C 1
ATOM 771 O O . LEU A 1 101 ? -20.634 -3.956 20.540 1.00 88.56 101 LEU A O 1
ATOM 775 N N . MET A 1 102 ? -18.983 -5.480 20.607 1.00 92.88 102 MET A N 1
ATOM 776 C CA . MET A 1 102 ? -19.518 -6.189 21.773 1.00 92.88 102 MET A CA 1
ATOM 777 C C . MET A 1 102 ? -19.505 -5.316 23.034 1.00 92.88 102 MET A C 1
ATOM 779 O O . MET A 1 102 ? -20.503 -5.270 23.751 1.00 92.88 102 MET A O 1
ATOM 783 N N . LEU A 1 103 ? -18.416 -4.584 23.285 1.00 92.81 103 LEU A N 1
ATOM 784 C CA . LEU A 1 103 ? -18.289 -3.627 24.388 1.00 92.81 103 LEU A CA 1
ATOM 785 C C . LEU A 1 103 ? -19.305 -2.494 24.267 1.00 92.81 103 LEU A C 1
ATOM 787 O O . LEU A 1 103 ? -19.981 -2.175 25.245 1.00 92.81 103 LEU A O 1
ATOM 791 N N . LEU A 1 104 ? -19.464 -1.927 23.069 1.00 93.81 104 LEU A N 1
ATOM 792 C CA . LEU A 1 104 ? -20.465 -0.898 22.804 1.00 93.81 104 LEU A CA 1
ATOM 793 C C . LEU A 1 104 ? -21.883 -1.425 23.064 1.00 93.81 104 LEU A C 1
ATOM 795 O O . LEU A 1 104 ? -22.681 -0.758 23.728 1.00 93.81 104 LEU A O 1
ATOM 799 N N . GLY A 1 105 ? -22.190 -2.638 22.596 1.00 94.62 105 GLY A N 1
ATOM 800 C CA . GLY A 1 105 ? -23.475 -3.295 22.827 1.00 94.62 105 GLY A CA 1
ATOM 801 C C . GLY A 1 105 ? -23.741 -3.553 24.312 1.00 94.62 105 GLY A C 1
ATOM 802 O O . GLY A 1 105 ? -24.781 -3.153 24.839 1.00 94.62 105 GLY A O 1
ATOM 803 N N . ALA A 1 106 ? -22.782 -4.157 25.018 1.00 95.62 106 ALA A N 1
ATOM 804 C CA . ALA A 1 106 ? -22.886 -4.441 26.447 1.00 95.62 106 ALA A CA 1
ATOM 805 C C . ALA A 1 106 ? -23.016 -3.155 27.283 1.00 95.62 106 ALA A C 1
ATOM 807 O O . ALA A 1 106 ? -23.892 -3.059 28.145 1.00 95.62 106 ALA A O 1
ATOM 808 N N . GLY A 1 107 ? -22.200 -2.138 26.990 1.00 96.31 107 GLY A N 1
ATOM 809 C CA . GLY A 1 107 ? -22.273 -0.823 27.627 1.00 96.31 107 GLY A CA 1
ATOM 810 C C . GLY A 1 107 ? -23.627 -0.146 27.407 1.00 96.31 107 GLY A C 1
ATOM 811 O O . GLY A 1 107 ? -24.236 0.352 28.356 1.00 96.31 107 GLY A O 1
ATOM 812 N N . SER A 1 108 ? -24.160 -0.207 26.185 1.00 96.12 108 SER A N 1
ATOM 813 C CA . SER A 1 108 ? -25.486 0.333 25.853 1.00 96.12 108 SER A CA 1
ATOM 814 C C . SER A 1 108 ? -26.602 -0.355 26.647 1.00 96.12 108 SER A C 1
ATOM 816 O O . SER A 1 108 ? -27.476 0.314 27.204 1.00 96.12 108 SER A O 1
ATOM 818 N N . LEU A 1 109 ? -26.553 -1.686 26.774 1.00 96.81 109 LEU A N 1
ATOM 819 C CA . LEU A 1 109 ? -27.512 -2.454 27.577 1.00 96.81 109 LEU A CA 1
ATOM 820 C C . LEU A 1 109 ? -27.448 -2.086 29.067 1.00 96.81 109 LEU A C 1
ATOM 822 O O . LEU A 1 109 ? -28.494 -1.941 29.710 1.00 96.81 109 LEU A O 1
ATOM 826 N N . LEU A 1 110 ? -26.245 -1.888 29.617 1.00 96.81 110 LEU A N 1
ATOM 827 C CA . LEU A 1 110 ? -26.056 -1.438 31.000 1.00 96.81 110 LEU A CA 1
ATOM 828 C C . LEU A 1 110 ? -26.654 -0.044 31.233 1.00 96.81 110 LEU A C 1
ATOM 830 O O . LEU A 1 110 ? -27.350 0.163 32.231 1.00 96.81 110 LEU A O 1
ATOM 834 N N . LEU A 1 111 ? -26.451 0.894 30.302 1.00 96.44 111 LEU A N 1
ATOM 835 C CA . LEU A 1 111 ? -27.028 2.241 30.376 1.00 96.44 111 LEU A CA 1
ATOM 836 C C . LEU A 1 111 ? -28.563 2.215 30.314 1.00 96.44 111 LEU A C 1
ATOM 838 O O . LEU A 1 111 ? -29.222 2.881 31.116 1.00 96.44 111 LEU A O 1
ATOM 842 N N . ILE A 1 112 ? -29.148 1.395 29.432 1.00 96.9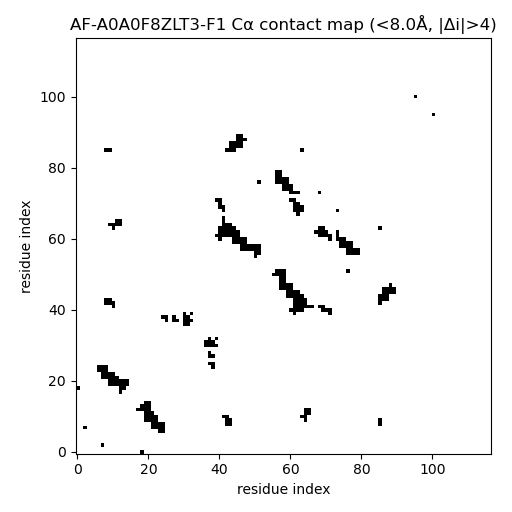4 112 ILE A N 1
ATOM 843 C CA . ILE A 1 112 ? -30.607 1.211 29.353 1.00 96.94 112 ILE A CA 1
ATOM 844 C C . ILE A 1 112 ? -31.151 0.633 30.664 1.00 96.94 112 ILE A C 1
ATOM 846 O O . ILE A 1 112 ? -32.158 1.119 31.182 1.00 96.94 112 ILE A O 1
ATOM 850 N N . ARG A 1 113 ? -30.482 -0.376 31.239 1.00 94.06 113 ARG A N 1
ATOM 851 C CA . ARG A 1 113 ? -30.885 -0.977 32.520 1.00 94.06 113 ARG A CA 1
ATOM 852 C C . ARG A 1 113 ? -30.798 0.024 33.673 1.00 94.06 113 ARG A C 1
ATOM 854 O O . ARG A 1 113 ? -31.663 -0.004 34.542 1.00 94.06 113 ARG A O 1
ATOM 861 N N . ARG A 1 114 ? -29.797 0.910 33.672 1.00 92.56 114 ARG A N 1
ATOM 862 C CA . ARG A 1 114 ? -29.655 1.976 34.674 1.00 92.56 114 ARG A CA 1
ATOM 863 C C . ARG A 1 114 ? -30.757 3.030 34.565 1.00 92.56 114 ARG A C 1
ATOM 865 O O . ARG A 1 114 ? -31.210 3.488 35.597 1.00 92.56 114 ARG A O 1
ATOM 872 N N . LYS A 1 115 ? -31.197 3.390 33.354 1.00 89.56 115 LYS A N 1
ATOM 873 C CA . LYS A 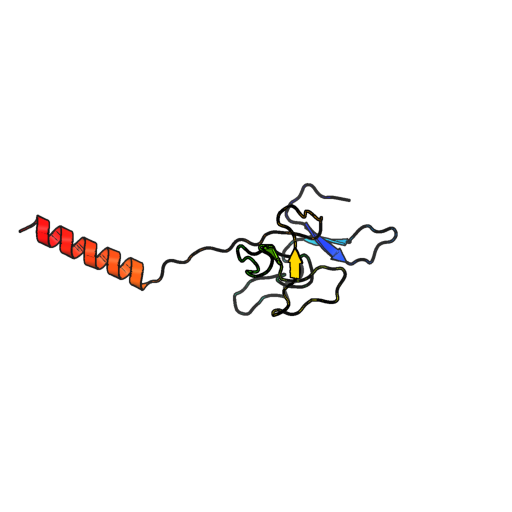1 115 ? -32.271 4.381 33.139 1.00 89.56 115 LYS A CA 1
ATOM 874 C C . LYS A 1 115 ? -33.672 3.850 33.483 1.00 89.56 115 LYS A C 1
ATOM 876 O O . LYS A 1 115 ? -34.582 4.636 33.708 1.00 89.56 115 LYS A O 1
ATOM 881 N N . ARG A 1 116 ? -33.862 2.525 33.455 1.00 84.19 116 ARG A N 1
ATOM 882 C CA . ARG A 1 116 ? -35.133 1.854 33.796 1.00 84.19 116 ARG A CA 1
ATOM 883 C C . ARG A 1 116 ? -35.276 1.514 35.287 1.00 84.19 116 ARG A C 1
ATOM 885 O O . ARG A 1 116 ? -36.312 0.977 35.668 1.00 84.19 116 ARG A O 1
ATOM 892 N N . ARG A 1 117 ? -34.238 1.756 36.088 1.00 62.31 117 ARG A N 1
ATOM 893 C CA . ARG A 1 117 ? -34.297 1.756 37.554 1.00 62.31 117 ARG A CA 1
ATOM 894 C C . ARG A 1 117 ? -34.488 3.184 38.033 1.00 62.31 117 ARG A C 1
ATOM 896 O O . ARG A 1 117 ? -35.165 3.333 39.066 1.00 62.31 117 ARG A O 1
#

Seq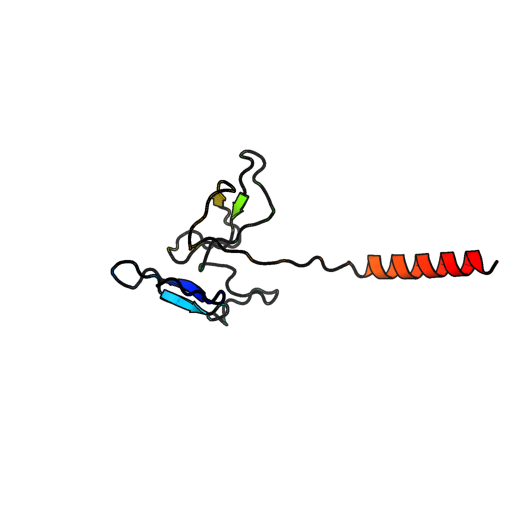uence (117 aa):
KPTSDPNYVCANRSAWPWDPELVNVGSYTGSASPYGTFDQNGLGWERSEAVDLASGKQIMRGGDYRGGLDGAEYRDIYPPQLEYGIIGIRLGAEIPEPATLMLLGAGSLLLIRRKRR

InterPro domains:
  IPR013424 PEP-CTERM protein-sorting domain [PF07589] (95-117)
  IPR013424 PEP-CTERM protein-sorting domain [TIGR02595] (95-117)

Nearest PDB structures (foldseek):
  7eb5-assembly1_B  TM=2.449E-01  e=7.556E+00  Severe acute respiratory syndrome coronavirus 2

Mean predicted aligned error: 8.72 Å

Organism: NCBI:txid412755

Solvent-accessible surface area (backbone atoms only — not comparable to full-atom values): 7172 Å² total; per-residue (Å²): 120,93,67,94,55,88,55,53,43,42,56,32,78,79,37,85,92,79,43,53,43,70,40,52,74,66,70,55,74,87,47,51,44,101,85,71,48,53,66,66,51,35,36,33,27,29,55,46,94,53,59,40,86,90,78,72,22,31,32,30,32,18,24,31,33,85,64,92,49,67,40,97,82,45,73,48,78,41,61,81,87,68,82,54,98,49,56,49,78,69,89,83,79,91,74,81,55,73,64,57,58,50,50,52,50,53,51,51,52,52,52,52,56,58,74,76,105